Protein AF-A0A8H9MBQ2-F1 (afdb_monomer_lite)

Foldseek 3Di:
DQDPQDVPNGDLVLLLVLLLQLLVQLLVVDPDPVLNVLSVVCSVVSHDDLVPPDLVSSQSSLVSSLVSLVVLLVVLVPPPDHDSSSVSSNSVSVVSNVVSVVSNVPD

Secondary structure (DSSP, 8-state):
------TT---HHHHHHHHHHHHHHHHHT--SHHHHHHHHHHHHHT---GGGS-HHHHHHHHHHHHHHHHHHHHHHHH-SS--HHHHHHHHHHHHHHHHHHHHHS--

Radius of gyration: 14.06 Å; chains: 1; bounding box: 30×27×43 Å

Organism: NCBI:txid941986

pLDDT: mean 84.74, std 15.08, range [28.92, 96.44]

Structure (mmCIF, N/CA/C/O backbone):
data_AF-A0A8H9MBQ2-F1
#
_entry.id   AF-A0A8H9MBQ2-F1
#
loop_
_atom_site.group_PDB
_atom_site.id
_atom_site.type_symbol
_atom_site.label_atom_id
_atom_site.label_alt_id
_atom_site.label_comp_id
_atom_site.label_asym_id
_atom_site.label_entity_id
_atom_site.label_seq_id
_atom_site.pdbx_PDB_ins_code
_atom_site.Cartn_x
_atom_site.Cartn_y
_atom_site.Cartn_z
_atom_site.occupancy
_atom_site.B_iso_or_equiv
_atom_site.auth_seq_id
_atom_site.auth_comp_id
_atom_site.auth_asym_id
_atom_site.auth_atom_id
_atom_site.pdbx_PDB_model_num
ATOM 1 N N . MET A 1 1 ? 11.046 11.545 -26.148 1.00 31.86 1 MET A N 1
ATOM 2 C CA . MET A 1 1 ? 10.892 12.663 -25.197 1.00 31.86 1 MET A CA 1
ATOM 3 C C . MET A 1 1 ? 11.003 12.040 -23.819 1.00 31.86 1 MET A C 1
ATOM 5 O O . MET A 1 1 ? 10.091 11.315 -23.465 1.00 31.86 1 MET A O 1
ATOM 9 N N . ALA A 1 2 ? 12.154 12.168 -23.152 1.00 28.92 2 ALA A N 1
ATOM 10 C CA . ALA A 1 2 ? 12.384 11.554 -21.840 1.00 28.92 2 ALA A CA 1
ATOM 11 C C . ALA A 1 2 ? 11.695 12.409 -20.769 1.00 28.92 2 ALA A C 1
ATOM 13 O O . ALA A 1 2 ? 11.917 13.624 -20.728 1.00 28.92 2 ALA A O 1
ATOM 14 N N . VAL A 1 3 ? 10.821 11.809 -19.966 1.00 34.66 3 VAL A N 1
ATOM 15 C CA . VAL A 1 3 ? 10.084 12.498 -18.906 1.00 34.66 3 VAL A CA 1
ATOM 16 C C . VAL A 1 3 ? 10.849 12.273 -17.611 1.00 34.66 3 VAL A C 1
ATOM 18 O O . VAL A 1 3 ? 10.607 11.324 -16.876 1.00 34.66 3 VAL A O 1
ATOM 21 N N . VAL A 1 4 ? 11.776 13.183 -17.310 1.00 33.41 4 VAL A N 1
ATOM 22 C CA . VAL A 1 4 ? 12.485 13.179 -16.026 1.00 33.41 4 VAL A CA 1
ATOM 23 C C . VAL A 1 4 ? 11.461 13.345 -14.900 1.00 33.41 4 VAL A C 1
ATOM 25 O O . VAL A 1 4 ? 10.933 14.437 -14.682 1.00 33.41 4 VAL A O 1
ATOM 28 N N . VAL A 1 5 ? 11.164 12.257 -14.190 1.00 44.56 5 VAL A N 1
ATOM 29 C CA . VAL A 1 5 ? 10.316 12.284 -12.997 1.00 44.56 5 VAL A CA 1
ATOM 30 C C . VAL A 1 5 ? 11.117 12.921 -11.866 1.00 44.56 5 VAL A C 1
ATOM 32 O O . VAL A 1 5 ? 12.092 12.359 -11.372 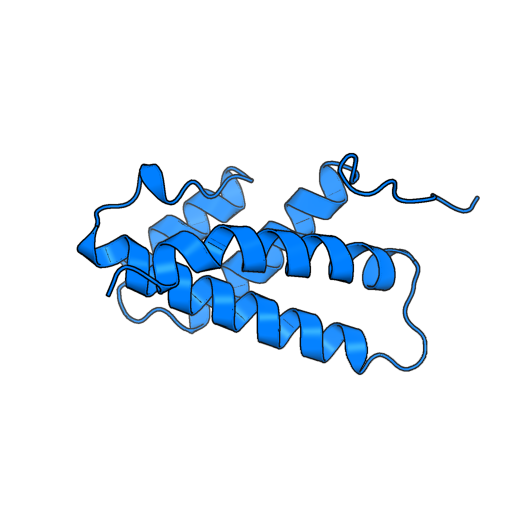1.00 44.56 5 VAL A O 1
ATOM 35 N N . VAL A 1 6 ? 10.721 14.135 -11.481 1.00 43.44 6 VAL A N 1
ATOM 36 C CA . VAL A 1 6 ? 11.308 14.852 -10.347 1.00 43.44 6 VAL A CA 1
ATOM 37 C C . VAL A 1 6 ? 10.761 14.235 -9.055 1.00 43.44 6 VAL A C 1
ATOM 39 O O . VAL A 1 6 ? 9.539 14.222 -8.876 1.00 43.44 6 VAL A O 1
ATOM 42 N N . PRO A 1 7 ? 11.620 13.753 -8.136 1.00 44.72 7 PRO A N 1
ATOM 43 C CA . PRO A 1 7 ? 11.174 13.229 -6.849 1.00 44.72 7 PRO A CA 1
ATOM 44 C C . PRO A 1 7 ? 10.331 14.269 -6.094 1.00 44.72 7 PRO A C 1
ATOM 46 O O . PRO A 1 7 ? 10.792 15.384 -5.852 1.00 44.72 7 PRO A O 1
ATOM 49 N N . GLY A 1 8 ? 9.097 13.918 -5.722 1.00 50.69 8 GLY A N 1
ATOM 50 C CA . GLY A 1 8 ? 8.140 14.815 -5.056 1.00 50.69 8 GLY A CA 1
ATOM 51 C C . GLY A 1 8 ? 7.209 15.611 -5.983 1.00 50.69 8 GLY A C 1
ATOM 52 O O . GLY A 1 8 ? 6.314 16.294 -5.489 1.00 50.69 8 GLY A O 1
ATOM 53 N N . HIS A 1 9 ? 7.378 15.504 -7.302 1.00 56.84 9 HIS A N 1
ATOM 54 C CA . HIS A 1 9 ? 6.458 16.024 -8.320 1.00 56.84 9 HIS A CA 1
ATOM 55 C C . HIS A 1 9 ? 6.105 14.922 -9.323 1.00 56.84 9 HIS A C 1
ATOM 57 O O . HIS A 1 9 ? 6.100 15.135 -10.538 1.00 56.84 9 HIS A O 1
ATOM 63 N N . GLU A 1 10 ? 5.832 13.715 -8.826 1.00 66.38 10 GLU A N 1
ATOM 64 C CA . GLU A 1 10 ? 5.443 12.625 -9.707 1.00 66.38 10 GLU A CA 1
ATOM 65 C C .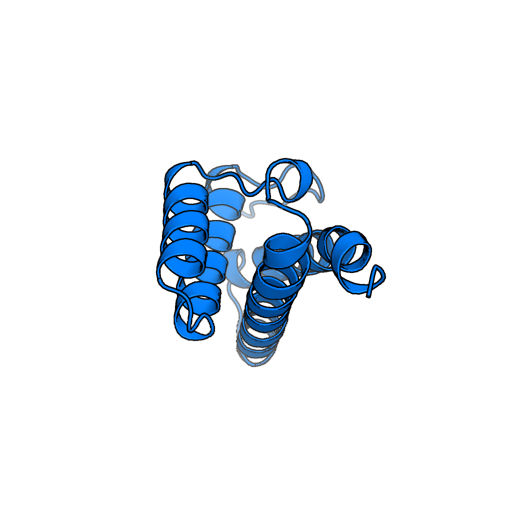 GLU A 1 10 ? 4.125 12.969 -10.415 1.00 66.38 10 GLU A C 1
ATOM 67 O O . GLU A 1 10 ? 3.213 13.524 -9.788 1.00 66.38 10 GLU A O 1
ATOM 72 N N . PRO A 1 11 ? 3.986 12.636 -11.714 1.00 76.50 11 PRO A N 1
ATOM 73 C CA . PRO A 1 11 ? 2.739 12.848 -12.428 1.00 76.50 11 PRO A CA 1
ATOM 74 C C . PRO A 1 11 ? 1.579 12.233 -11.645 1.00 76.50 11 PRO A C 1
ATOM 76 O O . PRO A 1 11 ? 1.646 11.072 -11.238 1.00 76.50 11 PRO A O 1
ATOM 79 N N . GLN A 1 12 ? 0.495 12.985 -11.450 1.00 77.19 12 GLN A N 1
ATOM 80 C CA . GLN A 1 12 ? -0.648 12.519 -10.658 1.00 77.19 12 GLN A CA 1
ATOM 81 C C . GLN A 1 12 ? -1.185 11.168 -11.165 1.00 77.19 12 GLN A C 1
ATOM 83 O O . GLN A 1 12 ? -1.549 10.310 -10.368 1.00 77.19 12 GLN A O 1
ATOM 88 N N . GLY A 1 13 ? -1.143 10.937 -12.482 1.00 82.94 13 GLY A N 1
ATOM 89 C CA . GLY A 1 13 ? -1.492 9.651 -13.091 1.00 82.94 13 GLY A CA 1
ATOM 90 C C . GLY A 1 13 ? -0.606 8.485 -12.636 1.00 82.94 13 GLY A C 1
ATOM 91 O O . GLY A 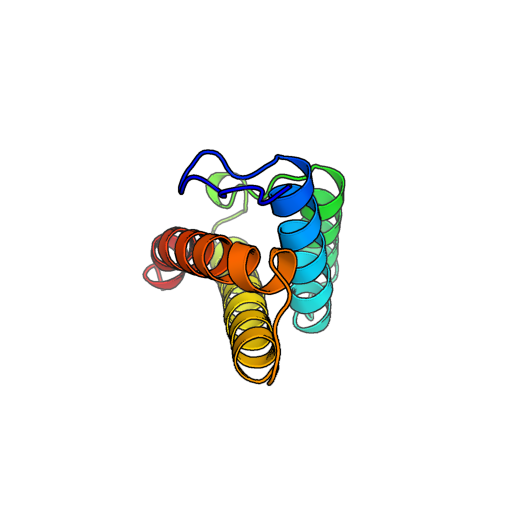1 13 ? -1.140 7.422 -12.328 1.00 82.94 13 GLY A O 1
ATOM 92 N N . LEU A 1 14 ? 0.712 8.693 -12.520 1.00 85.44 14 LEU A N 1
ATOM 93 C CA . LEU A 1 14 ? 1.654 7.685 -12.020 1.00 85.44 14 LEU A CA 1
ATOM 94 C C . LEU A 1 14 ? 1.313 7.315 -10.578 1.00 85.44 14 LEU A C 1
ATOM 96 O O . LEU A 1 14 ? 1.099 6.146 -10.275 1.00 85.44 14 LEU A O 1
ATOM 100 N N . ARG A 1 15 ? 1.188 8.320 -9.705 1.00 83.50 15 ARG A N 1
ATOM 101 C CA . ARG A 1 15 ? 0.821 8.116 -8.296 1.00 83.50 15 ARG A CA 1
ATOM 102 C C . ARG A 1 15 ? -0.504 7.376 -8.148 1.00 83.50 15 ARG A C 1
ATOM 104 O O . ARG A 1 15 ? -0.595 6.434 -7.367 1.00 83.50 15 ARG A O 1
ATOM 111 N N . ASN A 1 16 ? -1.515 7.790 -8.906 1.00 88.06 16 ASN A N 1
ATOM 112 C CA . ASN A 1 16 ? -2.845 7.197 -8.867 1.00 88.06 16 ASN A CA 1
ATOM 113 C C . ASN A 1 16 ? -2.831 5.736 -9.323 1.00 88.06 16 ASN A C 1
ATOM 115 O O . ASN A 1 16 ? -3.497 4.905 -8.712 1.00 88.06 16 ASN A O 1
ATOM 119 N N . GLN A 1 17 ? -2.081 5.417 -10.380 1.00 89.44 17 GLN A N 1
ATOM 120 C CA . GLN A 1 17 ? -1.955 4.049 -10.871 1.00 89.44 17 GLN A CA 1
ATOM 121 C C . GLN A 1 17 ? -1.185 3.168 -9.884 1.00 89.44 17 GLN A C 1
ATOM 123 O O . GLN A 1 17 ? -1.665 2.091 -9.543 1.00 89.44 17 GLN A O 1
ATOM 128 N N . THR A 1 18 ? -0.055 3.654 -9.364 1.00 91.06 18 THR A N 1
ATOM 129 C CA . THR A 1 18 ? 0.726 2.952 -8.339 1.00 91.06 18 THR A CA 1
ATOM 130 C C . THR A 1 18 ? -0.122 2.666 -7.100 1.00 91.06 18 THR A C 1
ATOM 132 O O . THR A 1 18 ? -0.123 1.544 -6.609 1.00 91.06 18 THR A O 1
ATOM 135 N N . LEU A 1 19 ? -0.907 3.643 -6.627 1.00 90.56 19 LEU A N 1
ATOM 136 C CA . LEU A 1 19 ? -1.810 3.445 -5.492 1.00 90.56 19 LEU A CA 1
ATOM 137 C C . LEU A 1 19 ? -2.885 2.391 -5.784 1.00 90.56 19 LEU A C 1
ATOM 139 O O . LEU A 1 19 ? -3.133 1.545 -4.933 1.00 90.56 19 LEU A O 1
ATOM 143 N N . ARG A 1 20 ? -3.495 2.402 -6.978 1.00 92.81 20 ARG A N 1
ATOM 144 C CA . ARG A 1 20 ? -4.477 1.374 -7.359 1.00 92.81 20 ARG A CA 1
ATOM 145 C C . ARG A 1 20 ? -3.879 -0.031 -7.314 1.00 92.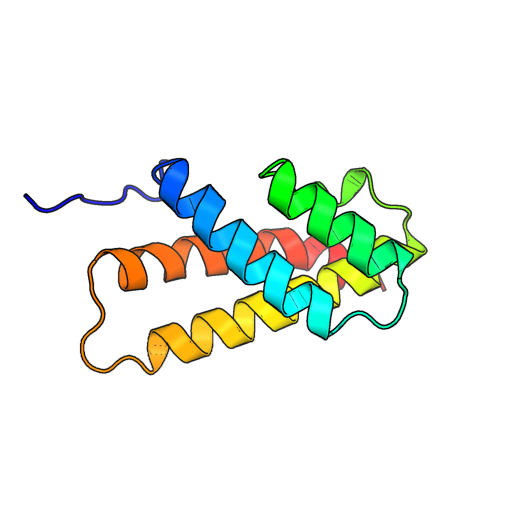81 20 ARG A C 1
ATOM 147 O O . ARG A 1 20 ? -4.528 -0.931 -6.792 1.00 92.81 20 ARG A O 1
ATOM 154 N N . GLU A 1 21 ? -2.667 -0.212 -7.840 1.00 94.06 21 GLU A N 1
ATOM 155 C CA . GLU A 1 21 ? -1.989 -1.515 -7.838 1.00 94.06 21 GLU A CA 1
ATOM 156 C C . GLU A 1 21 ? -1.657 -1.980 -6.415 1.00 94.06 21 GLU A C 1
ATOM 158 O O . GLU A 1 21 ? -1.953 -3.120 -6.065 1.00 94.06 21 GLU A O 1
ATOM 163 N N . ILE A 1 22 ? -1.143 -1.088 -5.562 1.00 95.00 22 ILE A N 1
ATOM 164 C CA . ILE A 1 22 ? -0.890 -1.398 -4.147 1.00 95.00 22 ILE A CA 1
ATOM 165 C C . ILE A 1 22 ? -2.189 -1.788 -3.435 1.00 95.00 22 ILE A C 1
ATOM 167 O O . ILE A 1 22 ? -2.228 -2.793 -2.732 1.00 95.00 22 ILE A O 1
ATOM 171 N N . CYS A 1 23 ? -3.258 -1.006 -3.606 1.00 94.56 23 CYS A N 1
ATOM 172 C CA . CYS A 1 23 ? -4.548 -1.269 -2.976 1.00 94.56 23 CYS A CA 1
ATOM 173 C C . CYS A 1 23 ? -5.154 -2.602 -3.435 1.00 94.56 23 CYS A C 1
ATOM 175 O O . CYS A 1 23 ? -5.708 -3.329 -2.615 1.00 94.56 23 CYS A O 1
ATOM 177 N N . ALA A 1 24 ? -5.041 -2.937 -4.724 1.00 95.56 24 ALA A N 1
ATOM 178 C CA . ALA A 1 24 ? -5.530 -4.205 -5.258 1.00 95.56 24 ALA A CA 1
ATOM 179 C C . ALA A 1 24 ? -4.820 -5.403 -4.612 1.00 95.56 24 ALA A C 1
ATOM 181 O O . ALA A 1 24 ? -5.489 -6.328 -4.165 1.00 95.56 24 ALA A O 1
ATOM 182 N N . ARG A 1 25 ? -3.492 -5.341 -4.480 1.00 96.12 25 ARG A N 1
ATOM 183 C CA . ARG A 1 25 ? -2.686 -6.387 -3.829 1.00 96.12 25 ARG A CA 1
ATOM 184 C C . ARG A 1 25 ? -2.963 -6.470 -2.329 1.00 96.12 25 ARG A C 1
ATOM 186 O O . ARG A 1 25 ? -3.276 -7.527 -1.801 1.00 96.12 25 ARG A O 1
ATOM 193 N N . ALA A 1 26 ? -2.959 -5.329 -1.638 1.00 95.31 26 ALA A N 1
ATOM 194 C CA . ALA A 1 26 ? -3.225 -5.271 -0.201 1.00 95.31 26 ALA A CA 1
ATOM 195 C C . ALA A 1 26 ? -4.613 -5.821 0.158 1.00 95.31 26 ALA A C 1
ATOM 197 O O . ALA A 1 26 ? -4.797 -6.399 1.225 1.00 95.31 26 ALA A O 1
ATOM 198 N N . ARG A 1 27 ? -5.599 -5.654 -0.728 1.00 95.31 27 ARG A N 1
ATOM 199 C CA . ARG A 1 27 ? -6.935 -6.229 -0.569 1.00 95.31 27 ARG A CA 1
ATOM 200 C C . ARG A 1 27 ? -6.912 -7.759 -0.544 1.00 95.31 27 ARG A C 1
ATOM 202 O O . ARG A 1 27 ? -7.699 -8.336 0.200 1.00 95.31 27 ARG A O 1
ATOM 209 N N . GLU A 1 28 ? -6.064 -8.408 -1.338 1.00 94.69 28 GLU A N 1
ATOM 210 C CA . GLU A 1 28 ? -5.969 -9.877 -1.383 1.00 94.69 28 GLU A CA 1
ATOM 211 C C . GLU A 1 28 ? -5.434 -10.458 -0.065 1.00 94.69 28 GLU A C 1
ATOM 213 O O . GLU A 1 28 ? -5.871 -11.525 0.361 1.00 94.69 28 GLU A O 1
ATOM 218 N N . GLU A 1 29 ? -4.610 -9.691 0.649 1.00 93.00 29 GLU A N 1
ATOM 219 C CA . GLU A 1 29 ? -4.039 -10.048 1.955 1.00 93.00 29 GLU A CA 1
ATOM 220 C C . GLU A 1 29 ? -4.983 -9.787 3.150 1.00 93.00 29 GLU A C 1
ATOM 222 O O . GLU A 1 29 ? -4.711 -10.182 4.288 1.00 93.00 29 GLU A O 1
ATOM 227 N N . LEU A 1 30 ? -6.111 -9.098 2.936 1.00 94.31 30 LEU A N 1
ATOM 228 C CA . LEU A 1 30 ? -7.023 -8.690 4.008 1.00 94.31 30 LEU A CA 1
ATOM 229 C C . LEU A 1 30 ? -8.188 -9.672 4.185 1.00 94.31 30 LEU A C 1
ATOM 231 O O . LEU A 1 30 ? -9.098 -9.769 3.362 1.00 94.31 30 LEU A O 1
ATOM 235 N N . ALA A 1 31 ? -8.230 -10.336 5.342 1.00 92.94 31 ALA A N 1
ATOM 236 C CA . ALA A 1 31 ? -9.317 -11.256 5.684 1.00 92.94 31 ALA A CA 1
ATOM 237 C C . ALA A 1 31 ? -10.651 -10.544 6.014 1.00 92.94 31 ALA A C 1
ATOM 239 O O . ALA A 1 31 ? -11.721 -11.029 5.639 1.00 92.94 31 ALA A O 1
ATOM 240 N N . ASP A 1 32 ? -10.611 -9.393 6.700 1.00 94.88 32 ASP A N 1
ATOM 241 C CA . ASP A 1 32 ? -11.816 -8.640 7.089 1.00 94.88 32 ASP A CA 1
ATOM 242 C C . ASP A 1 32 ? -12.379 -7.860 5.886 1.00 94.88 32 ASP A C 1
ATOM 244 O O . ASP A 1 32 ? -11.690 -7.053 5.262 1.00 94.88 32 ASP A O 1
ATOM 248 N N . GLU A 1 33 ? -13.656 -8.090 5.568 1.00 94.62 33 GLU A N 1
ATOM 249 C CA . GLU A 1 33 ? -14.353 -7.448 4.443 1.00 94.62 33 GLU A CA 1
ATOM 250 C C . GLU A 1 33 ? -14.387 -5.920 4.559 1.00 94.62 33 GLU A C 1
ATOM 252 O O . GLU A 1 33 ? -14.270 -5.209 3.566 1.00 94.62 33 GLU A O 1
ATOM 257 N N . ARG A 1 34 ? -14.509 -5.384 5.776 1.00 92.50 34 ARG A N 1
ATOM 258 C CA . ARG A 1 34 ? -14.506 -3.935 5.986 1.00 92.50 34 ARG A CA 1
ATOM 259 C C . ARG A 1 34 ? -13.124 -3.365 5.716 1.00 92.50 34 ARG A C 1
ATOM 261 O O . ARG A 1 34 ? -13.029 -2.227 5.259 1.00 92.50 34 ARG A O 1
ATOM 268 N N . ASP A 1 35 ? -12.060 -4.094 6.065 1.00 94.19 35 ASP A N 1
ATOM 269 C CA . ASP A 1 35 ? -10.681 -3.675 5.780 1.00 94.19 35 ASP A CA 1
ATOM 270 C C . ASP A 1 35 ? -10.453 -3.673 4.258 1.00 94.19 35 ASP A C 1
ATOM 272 O O . ASP A 1 35 ? -9.931 -2.691 3.732 1.00 94.19 35 ASP A O 1
ATOM 276 N N . ARG A 1 36 ? -10.955 -4.690 3.539 1.00 95.06 36 ARG A N 1
ATOM 277 C CA . ARG A 1 36 ? -10.962 -4.723 2.065 1.00 95.06 36 ARG A CA 1
ATOM 278 C C . ARG A 1 36 ? -11.709 -3.537 1.455 1.00 95.06 36 ARG A C 1
ATOM 280 O O . ARG A 1 36 ? -11.149 -2.852 0.603 1.00 95.06 36 ARG A O 1
ATOM 287 N N . TYR A 1 37 ? -12.917 -3.246 1.939 1.00 92.69 37 TYR A N 1
ATOM 288 C CA . TYR A 1 37 ? -13.716 -2.113 1.467 1.00 92.69 37 TYR A CA 1
ATOM 289 C C . TYR A 1 37 ? -12.992 -0.769 1.640 1.00 92.69 37 TYR A C 1
ATOM 291 O O . TYR A 1 37 ? -12.982 0.044 0.721 1.00 92.69 37 TYR A O 1
ATOM 299 N N . LEU A 1 38 ? -12.328 -0.538 2.780 1.00 91.88 38 LEU A N 1
ATOM 300 C CA . LEU A 1 38 ? -11.568 0.702 2.996 1.00 91.88 38 LEU A CA 1
ATOM 301 C C . LEU A 1 38 ? -10.431 0.878 1.982 1.00 91.88 38 LEU A C 1
ATOM 303 O O . LEU A 1 38 ? -10.170 1.989 1.523 1.00 91.88 38 LEU A O 1
ATOM 307 N N . VAL A 1 39 ? -9.737 -0.206 1.639 1.00 92.31 39 VAL A N 1
ATOM 308 C CA . VAL A 1 39 ? -8.634 -0.155 0.674 1.00 92.31 39 VAL A CA 1
ATOM 309 C C . VAL A 1 39 ? -9.155 0.028 -0.759 1.00 92.31 39 VAL A C 1
ATOM 311 O O . VAL A 1 39 ? -8.533 0.746 -1.545 1.00 92.31 39 VAL A O 1
ATOM 314 N N . GLU A 1 40 ? -10.315 -0.543 -1.097 1.00 91.62 40 GLU A N 1
ATOM 315 C CA . GLU A 1 40 ? -11.010 -0.278 -2.367 1.00 91.62 40 GLU A CA 1
ATOM 316 C C . GLU A 1 40 ? -11.472 1.181 -2.480 1.00 91.62 40 GLU A C 1
ATOM 318 O O . GLU A 1 40 ? -11.257 1.825 -3.509 1.00 91.62 40 GLU A O 1
ATOM 323 N N . GLU A 1 41 ? -12.054 1.732 -1.414 1.00 90.38 41 GLU A N 1
ATOM 324 C CA . GLU A 1 41 ? -12.465 3.135 -1.355 1.00 90.38 41 GLU A CA 1
ATOM 325 C C . GLU A 1 41 ? -11.259 4.066 -1.536 1.00 90.38 41 GLU A C 1
ATOM 327 O O . GLU A 1 41 ? -11.299 4.986 -2.355 1.00 90.38 41 GLU A O 1
ATOM 332 N N . ALA A 1 42 ? -10.147 3.782 -0.856 1.00 88.19 42 ALA A N 1
ATOM 333 C CA . ALA A 1 42 ? -8.907 4.537 -1.001 1.00 88.19 42 ALA A CA 1
ATOM 334 C C . ALA A 1 42 ? -8.344 4.499 -2.434 1.00 88.19 42 ALA A C 1
ATOM 336 O O . ALA A 1 42 ? -7.860 5.511 -2.953 1.00 88.19 42 ALA A O 1
ATOM 337 N N . SER A 1 43 ? -8.453 3.345 -3.098 1.00 88.44 43 SER A N 1
ATOM 338 C CA . SER A 1 43 ? -8.084 3.161 -4.505 1.00 88.44 43 SER A CA 1
ATOM 339 C C . SER A 1 43 ? -8.933 4.033 -5.438 1.00 88.44 43 SER A C 1
ATOM 341 O O . SER A 1 43 ? -8.395 4.708 -6.324 1.00 88.44 43 SER A O 1
ATOM 343 N N . ALA A 1 44 ? -10.251 4.075 -5.210 1.00 86.94 44 ALA A N 1
ATOM 344 C CA . ALA A 1 44 ? -11.192 4.892 -5.977 1.00 86.94 44 ALA A CA 1
ATOM 345 C C . ALA A 1 44 ? -10.993 6.400 -5.740 1.00 86.94 44 ALA A C 1
ATOM 347 O O . ALA A 1 44 ? -11.057 7.194 -6.678 1.00 86.94 44 ALA A O 1
ATOM 348 N N . MET A 1 45 ? -10.700 6.781 -4.496 1.00 86.88 45 MET A N 1
ATOM 349 C CA . MET A 1 45 ? -10.456 8.160 -4.062 1.00 86.88 45 MET A CA 1
ATOM 350 C C . MET A 1 45 ? -9.049 8.666 -4.392 1.00 86.88 45 MET A C 1
ATOM 352 O O . MET A 1 45 ? -8.765 9.851 -4.215 1.00 86.88 45 MET A O 1
ATOM 356 N N . HIS A 1 46 ? -8.151 7.788 -4.848 1.00 85.38 46 HIS A N 1
ATOM 357 C CA . HIS A 1 46 ? -6.737 8.100 -5.062 1.00 85.38 46 HIS A CA 1
ATOM 358 C C . HIS A 1 46 ? -6.022 8.654 -3.824 1.00 85.38 46 HIS A C 1
ATOM 360 O O . HIS A 1 46 ? -5.069 9.434 -3.925 1.00 85.38 46 HIS A O 1
ATOM 366 N N . SER A 1 47 ? -6.489 8.247 -2.647 1.00 85.31 47 SER A N 1
ATOM 367 C CA . SER A 1 47 ? -6.015 8.757 -1.372 1.00 85.31 47 SER A CA 1
ATOM 368 C C . SER A 1 47 ? -6.198 7.708 -0.289 1.00 85.31 47 SER A C 1
ATOM 370 O O . SER A 1 47 ? -7.280 7.151 -0.141 1.00 85.31 47 SER A O 1
ATOM 372 N N . LEU A 1 48 ? -5.142 7.474 0.487 1.00 82.12 48 LEU A N 1
ATOM 373 C CA . LEU A 1 48 ? -5.158 6.588 1.642 1.00 82.12 48 LEU A CA 1
ATOM 374 C C . LEU A 1 48 ? -4.577 7.347 2.837 1.00 82.12 48 LEU A C 1
ATOM 376 O O . LEU A 1 48 ? -3.363 7.531 2.923 1.00 82.12 48 LEU A O 1
ATOM 380 N N . ASP A 1 49 ? -5.447 7.807 3.738 1.00 85.19 49 ASP A N 1
ATOM 381 C CA . ASP A 1 49 ? -5.047 8.501 4.966 1.00 85.19 49 ASP A CA 1
ATOM 382 C C . ASP A 1 49 ? -5.294 7.613 6.188 1.00 85.19 49 ASP A C 1
ATOM 384 O O . ASP A 1 49 ? -6.419 7.426 6.654 1.00 85.19 49 ASP A O 1
ATOM 388 N N . PHE A 1 50 ? -4.207 7.079 6.735 1.00 84.94 50 PHE A N 1
ATOM 389 C CA . PHE A 1 50 ? -4.240 6.192 7.895 1.00 84.94 50 PHE A CA 1
ATOM 390 C C . PHE A 1 50 ? -4.621 6.896 9.196 1.00 84.94 50 PHE A C 1
ATOM 392 O O . PHE A 1 50 ? -4.967 6.224 10.170 1.00 84.94 50 PHE A O 1
ATOM 399 N N . ASN A 1 51 ? -4.589 8.229 9.249 1.00 83.31 51 ASN A N 1
ATOM 400 C CA . ASN A 1 51 ? -5.037 8.961 10.431 1.00 83.31 51 ASN A CA 1
ATOM 401 C C . ASN A 1 51 ? -6.557 8.887 10.601 1.00 83.31 51 ASN A C 1
ATOM 403 O O . ASN A 1 51 ? -7.037 8.922 11.733 1.00 83.31 51 ASN A O 1
ATOM 407 N N . LEU A 1 52 ? -7.290 8.719 9.496 1.00 83.69 52 LEU A N 1
ATOM 408 C CA . LEU A 1 52 ? -8.748 8.576 9.478 1.00 83.69 52 LEU A CA 1
ATOM 409 C C . LEU A 1 52 ? -9.215 7.148 9.798 1.00 83.69 52 LEU A C 1
ATOM 411 O O . LEU A 1 52 ? -10.402 6.920 10.019 1.00 83.69 52 LEU A O 1
ATOM 415 N N . ILE A 1 53 ? -8.291 6.185 9.839 1.00 87.62 53 ILE A N 1
ATOM 416 C CA . ILE A 1 53 ? -8.586 4.785 10.137 1.00 87.62 53 ILE A CA 1
ATOM 417 C C . ILE A 1 53 ? -8.550 4.560 11.652 1.00 87.62 53 ILE A C 1
ATOM 419 O O . ILE A 1 53 ? -7.638 5.006 12.354 1.00 87.62 53 ILE A O 1
ATOM 423 N N . GLU A 1 54 ? -9.529 3.808 12.157 1.00 88.19 54 GLU A N 1
ATOM 424 C CA . GLU A 1 54 ? -9.591 3.402 13.561 1.00 88.19 54 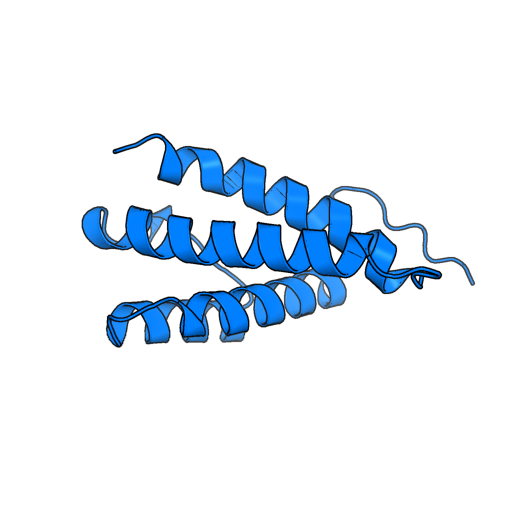GLU A CA 1
ATOM 425 C C . GLU A 1 54 ? -8.293 2.699 14.008 1.00 88.19 54 GLU A C 1
ATOM 427 O O . GLU A 1 54 ? -7.796 1.827 13.285 1.00 88.19 54 GLU A O 1
ATOM 432 N N . PRO A 1 55 ? -7.761 2.991 15.213 1.00 83.38 55 PRO A N 1
ATOM 433 C CA . PRO A 1 55 ? -6.449 2.506 15.647 1.00 83.38 55 PRO A CA 1
ATOM 434 C C . PRO A 1 55 ? -6.230 0.996 15.477 1.00 83.38 55 PRO A C 1
ATOM 436 O O . PRO A 1 55 ? -5.201 0.591 14.943 1.00 83.38 55 PRO A O 1
ATOM 439 N N . GLY A 1 56 ? -7.211 0.169 15.855 1.00 83.12 56 GLY A N 1
ATOM 440 C CA . GLY A 1 56 ? -7.096 -1.291 15.764 1.00 83.12 56 GLY A CA 1
ATOM 441 C C . GLY A 1 56 ? -7.093 -1.837 14.330 1.00 83.12 56 GLY A C 1
ATOM 442 O O . GLY A 1 56 ? -6.563 -2.917 14.088 1.00 83.12 56 GLY A O 1
ATOM 443 N N . ARG A 1 57 ? -7.667 -1.103 13.370 1.00 88.31 57 ARG A N 1
ATOM 444 C CA . ARG A 1 57 ? -7.682 -1.464 11.939 1.00 88.31 57 ARG A CA 1
ATOM 445 C C . ARG A 1 57 ? -6.451 -0.916 11.220 1.00 88.31 57 ARG A C 1
ATOM 447 O O . ARG A 1 57 ? -5.921 -1.558 10.317 1.00 88.31 57 ARG A O 1
ATOM 454 N N . ARG A 1 58 ? -5.962 0.239 11.677 1.00 90.50 58 ARG A N 1
ATOM 455 C CA . ARG A 1 58 ? -4.829 0.974 11.111 1.00 90.50 58 ARG A CA 1
ATOM 456 C C . ARG A 1 58 ? -3.587 0.106 10.954 1.00 90.50 58 ARG A C 1
ATOM 458 O O . ARG A 1 58 ? -3.050 0.043 9.857 1.00 90.50 58 ARG A O 1
ATOM 465 N N . ALA A 1 59 ? -3.167 -0.590 12.011 1.00 88.62 59 ALA A N 1
ATOM 466 C CA . ALA A 1 59 ? -1.965 -1.426 11.978 1.00 88.62 59 ALA A CA 1
ATOM 467 C C . ALA A 1 59 ? -2.103 -2.605 11.000 1.00 88.62 59 ALA A C 1
ATOM 469 O O . ALA A 1 59 ? -1.170 -2.914 10.262 1.00 88.62 59 ALA A O 1
ATOM 470 N N . ARG A 1 60 ? -3.285 -3.236 10.938 1.00 90.56 60 ARG A N 1
ATOM 471 C CA . ARG A 1 60 ? -3.546 -4.344 10.005 1.00 90.56 60 ARG A CA 1
ATOM 472 C C . ARG A 1 60 ? -3.507 -3.888 8.553 1.00 90.56 60 ARG A C 1
ATOM 474 O O . ARG A 1 60 ? -2.803 -4.492 7.752 1.00 90.56 60 ARG A O 1
ATOM 481 N N . ILE A 1 61 ? -4.211 -2.801 8.233 1.00 92.44 61 ILE A N 1
ATOM 482 C CA . ILE A 1 61 ? -4.223 -2.239 6.879 1.00 92.44 61 ILE A CA 1
ATOM 483 C C . ILE A 1 61 ? -2.823 -1.736 6.511 1.00 92.44 61 ILE A C 1
ATOM 485 O O . ILE A 1 61 ? -2.360 -1.996 5.408 1.00 92.44 61 ILE A O 1
ATOM 489 N N . ALA A 1 62 ? -2.106 -1.086 7.434 1.00 92.81 62 ALA A N 1
ATOM 490 C CA . ALA A 1 62 ? -0.751 -0.600 7.176 1.00 92.81 62 ALA A CA 1
ATOM 491 C C . ALA A 1 62 ? 0.202 -1.758 6.869 1.00 92.81 62 ALA A C 1
ATOM 493 O O . ALA A 1 62 ? 1.024 -1.644 5.964 1.00 92.81 62 ALA A O 1
ATOM 494 N N . ARG A 1 63 ? 0.061 -2.887 7.576 1.00 93.50 63 ARG A N 1
ATOM 495 C CA . ARG A 1 63 ? 0.848 -4.101 7.341 1.00 93.50 63 ARG A CA 1
ATOM 496 C C . ARG A 1 63 ? 0.543 -4.725 5.978 1.00 93.50 63 ARG A C 1
ATOM 498 O O . ARG A 1 63 ? 1.484 -5.027 5.254 1.00 93.50 63 ARG A O 1
ATOM 505 N N . ALA A 1 64 ? -0.732 -4.848 5.608 1.00 94.94 64 ALA A N 1
ATOM 506 C CA . ALA A 1 64 ? -1.129 -5.358 4.292 1.00 94.94 64 ALA A CA 1
ATOM 507 C C . ALA A 1 64 ? -0.616 -4.462 3.149 1.00 94.94 64 ALA A C 1
ATOM 509 O O . ALA A 1 64 ? -0.034 -4.944 2.183 1.00 94.94 64 ALA A O 1
ATOM 510 N N . VAL A 1 65 ? -0.760 -3.141 3.287 1.00 94.94 65 VAL A N 1
ATOM 511 C CA . VAL A 1 65 ? -0.289 -2.168 2.289 1.00 94.94 65 VAL A CA 1
ATOM 512 C C . VAL A 1 65 ? 1.239 -2.159 2.195 1.00 94.94 65 VAL A C 1
ATOM 514 O O . VAL A 1 65 ? 1.774 -2.106 1.093 1.00 94.94 65 VAL A O 1
ATOM 517 N N . ALA A 1 66 ? 1.956 -2.249 3.318 1.00 94.94 66 ALA A N 1
ATOM 518 C CA . ALA A 1 66 ? 3.414 -2.339 3.307 1.00 94.94 66 ALA A CA 1
ATOM 519 C C . ALA A 1 66 ? 3.905 -3.632 2.636 1.00 94.94 66 ALA A C 1
ATOM 521 O O . ALA A 1 66 ? 4.831 -3.571 1.833 1.00 94.94 66 ALA A O 1
ATOM 522 N N . GLY A 1 67 ? 3.254 -4.769 2.906 1.00 95.75 67 GLY A N 1
ATOM 523 C CA . GLY A 1 67 ? 3.539 -6.037 2.227 1.00 95.75 67 GLY A CA 1
ATOM 524 C C . GLY A 1 67 ? 3.358 -5.928 0.713 1.00 95.75 67 GLY A C 1
ATOM 525 O O . GLY A 1 67 ? 4.284 -6.225 -0.035 1.00 95.75 67 GLY A O 1
ATOM 526 N N . ALA A 1 68 ? 2.223 -5.379 0.273 1.00 96.44 68 ALA A N 1
ATOM 527 C CA . ALA A 1 68 ? 1.944 -5.135 -1.141 1.00 96.44 68 ALA A CA 1
ATOM 528 C C . ALA A 1 68 ? 2.970 -4.205 -1.812 1.00 96.44 68 ALA A C 1
ATOM 530 O O . ALA A 1 68 ? 3.308 -4.394 -2.979 1.00 96.44 68 ALA A O 1
ATOM 531 N N . ILE A 1 69 ? 3.470 -3.190 -1.098 1.00 95.50 69 ILE A N 1
ATOM 532 C CA . ILE A 1 69 ? 4.514 -2.293 -1.611 1.00 95.50 69 ILE A CA 1
ATOM 533 C C . ILE A 1 69 ? 5.839 -3.032 -1.782 1.00 95.50 69 ILE A C 1
ATOM 535 O O . ILE A 1 69 ? 6.491 -2.838 -2.805 1.00 95.50 69 ILE A O 1
ATOM 539 N N . GLU A 1 70 ? 6.255 -3.840 -0.806 1.00 95.38 70 GLU A N 1
ATOM 540 C CA . GLU A 1 70 ? 7.520 -4.582 -0.883 1.00 95.38 70 GLU A CA 1
ATOM 541 C C . GLU A 1 70 ? 7.485 -5.654 -1.971 1.00 95.38 70 GLU A C 1
ATOM 543 O O . GLU A 1 70 ? 8.431 -5.763 -2.751 1.00 95.38 70 GLU A O 1
ATOM 548 N N . GLU A 1 71 ? 6.385 -6.400 -2.071 1.00 95.44 71 GLU A N 1
ATOM 549 C CA . GLU A 1 71 ? 6.164 -7.361 -3.153 1.00 95.44 71 GLU A CA 1
ATOM 550 C C . GLU A 1 71 ? 6.220 -6.655 -4.509 1.00 95.44 71 GLU A C 1
ATOM 552 O O . GLU A 1 71 ? 7.015 -7.023 -5.374 1.00 95.44 71 GLU A O 1
ATOM 557 N N . TYR A 1 72 ? 5.468 -5.561 -4.662 1.00 95.06 72 TYR A N 1
ATOM 558 C CA . TYR A 1 72 ? 5.447 -4.826 -5.917 1.00 95.06 72 TYR A CA 1
ATOM 559 C C . TYR A 1 72 ? 6.811 -4.244 -6.273 1.00 95.06 72 TYR A C 1
ATOM 561 O O . TYR A 1 72 ? 7.267 -4.332 -7.410 1.00 95.06 72 TYR A O 1
ATOM 569 N N . ARG A 1 73 ? 7.514 -3.680 -5.293 1.00 94.19 73 ARG A N 1
ATOM 570 C CA . ARG A 1 73 ? 8.870 -3.181 -5.493 1.00 94.19 73 ARG A CA 1
ATOM 571 C C . ARG A 1 73 ? 9.819 -4.300 -5.919 1.00 94.19 73 ARG A C 1
ATOM 573 O O . ARG A 1 73 ? 10.648 -4.058 -6.790 1.00 94.19 73 ARG A O 1
ATOM 580 N N . SER A 1 74 ? 9.710 -5.479 -5.312 1.00 93.50 74 SER A N 1
ATOM 581 C CA . SER A 1 74 ? 10.552 -6.634 -5.632 1.00 93.50 74 SER A CA 1
ATOM 582 C C . SER A 1 74 ? 10.321 -7.092 -7.071 1.00 93.50 74 SER A C 1
ATOM 584 O O . SER A 1 74 ? 11.284 -7.200 -7.823 1.00 93.50 74 SER A O 1
ATOM 586 N N . GLU A 1 75 ? 9.063 -7.211 -7.501 1.00 94.06 75 GLU A N 1
ATOM 587 C CA . GLU A 1 75 ? 8.715 -7.519 -8.896 1.00 94.06 75 GLU A CA 1
ATOM 588 C C . GLU A 1 75 ? 9.311 -6.509 -9.884 1.00 94.06 75 GLU A C 1
ATOM 590 O O . GLU A 1 75 ? 9.889 -6.899 -10.895 1.00 94.06 75 GLU A O 1
ATOM 595 N N . LEU A 1 76 ? 9.214 -5.203 -9.597 1.00 91.69 76 LEU A N 1
ATOM 596 C CA . LEU A 1 76 ? 9.770 -4.171 -10.481 1.00 91.69 76 LEU A CA 1
ATOM 597 C C . LEU A 1 76 ? 11.303 -4.231 -10.569 1.00 91.69 76 LEU A C 1
ATOM 599 O O . LEU A 1 76 ? 11.864 -3.840 -11.591 1.00 91.69 76 LEU A O 1
ATOM 603 N N . LEU A 1 77 ? 11.982 -4.701 -9.518 1.00 90.81 77 LEU A N 1
ATOM 604 C CA . LEU A 1 77 ? 13.437 -4.880 -9.500 1.00 90.81 77 LEU A CA 1
ATOM 605 C C . LEU A 1 77 ? 13.896 -6.137 -10.253 1.00 90.81 77 LEU A C 1
ATOM 607 O O . LEU A 1 77 ? 15.049 -6.196 -10.674 1.00 90.81 77 LEU A O 1
ATOM 611 N N . GLU A 1 78 ? 13.016 -7.122 -10.437 1.00 94.50 78 GLU A N 1
ATOM 612 C CA . GLU A 1 78 ? 13.292 -8.339 -11.212 1.00 94.50 78 GLU A CA 1
ATOM 613 C C . GLU A 1 78 ? 13.126 -8.138 -12.728 1.00 94.50 78 GLU A C 1
ATOM 615 O O . GLU A 1 78 ? 13.559 -8.977 -13.524 1.00 94.50 78 GLU A O 1
ATOM 620 N N . VAL A 1 79 ? 12.537 -7.016 -13.157 1.00 92.75 79 VAL A N 1
ATOM 621 C CA . VAL A 1 79 ? 12.398 -6.678 -14.577 1.00 92.75 79 VAL A CA 1
ATOM 622 C C . VAL A 1 79 ? 13.780 -6.423 -15.185 1.00 92.75 79 VAL A C 1
ATOM 624 O O . VAL A 1 79 ? 14.453 -5.455 -14.841 1.00 92.75 79 VAL A O 1
ATOM 627 N N . ALA A 1 80 ? 14.196 -7.279 -16.124 1.00 90.50 80 ALA A N 1
ATOM 628 C CA . ALA A 1 80 ? 15.525 -7.220 -16.741 1.00 90.50 80 ALA A CA 1
ATOM 629 C C . ALA A 1 80 ? 15.776 -5.932 -17.552 1.00 90.50 80 ALA A C 1
ATOM 631 O O . ALA A 1 80 ? 16.886 -5.403 -17.546 1.00 90.50 80 ALA A O 1
ATOM 632 N N . GLU A 1 81 ? 14.747 -5.423 -18.234 1.00 91.06 81 GLU A N 1
ATOM 633 C CA . GLU A 1 81 ? 14.791 -4.181 -19.015 1.00 91.06 81 GLU A CA 1
ATOM 634 C C . GLU A 1 81 ? 13.572 -3.312 -18.665 1.00 91.06 81 GLU A C 1
ATOM 636 O O . GLU A 1 81 ? 12.563 -3.337 -19.376 1.00 91.06 81 GLU A O 1
ATOM 641 N N . PRO A 1 82 ? 13.608 -2.590 -17.530 1.00 88.06 82 PRO A N 1
ATOM 642 C CA . PRO A 1 82 ? 12.472 -1.802 -17.083 1.00 88.06 82 PRO A CA 1
ATOM 643 C C . PRO 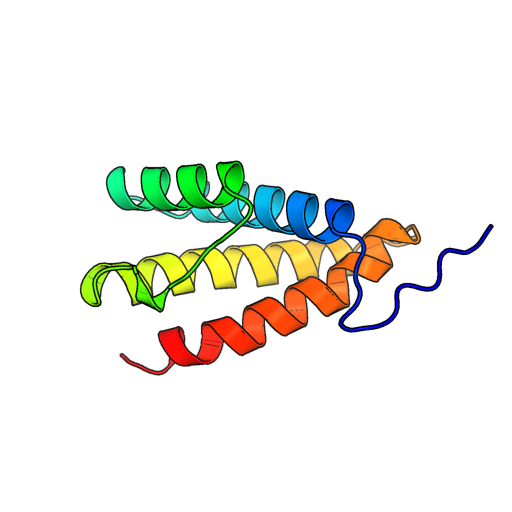A 1 82 ? 12.291 -0.566 -17.962 1.00 88.06 82 PRO A C 1
ATOM 645 O O . PRO A 1 82 ? 13.246 0.149 -18.278 1.00 88.06 82 PRO A O 1
ATOM 648 N N . ASP A 1 83 ? 11.043 -0.274 -18.315 1.00 87.69 83 ASP A N 1
ATOM 649 C CA . ASP A 1 83 ? 10.701 0.990 -18.956 1.00 87.69 83 ASP A CA 1
ATOM 650 C C . ASP A 1 83 ? 10.802 2.176 -17.969 1.00 87.69 83 ASP A C 1
ATOM 652 O O . ASP A 1 83 ? 11.000 2.033 -16.753 1.00 87.69 83 ASP A O 1
ATOM 656 N N . GLU A 1 84 ? 10.687 3.396 -18.501 1.00 85.00 84 GLU A N 1
ATOM 657 C CA . GLU A 1 84 ? 10.758 4.634 -17.708 1.00 85.00 84 GLU A CA 1
ATOM 658 C C . GLU A 1 84 ? 9.665 4.678 -16.630 1.00 85.00 84 GLU A C 1
ATOM 660 O O . GLU A 1 84 ? 9.896 5.159 -15.517 1.00 85.00 84 GLU A O 1
ATOM 665 N N . LEU A 1 85 ? 8.488 4.122 -16.933 1.00 83.25 85 LEU A N 1
ATOM 666 C CA . LEU A 1 85 ? 7.362 4.050 -16.011 1.00 83.25 85 LEU A CA 1
ATOM 667 C C . LEU A 1 85 ? 7.685 3.151 -14.813 1.00 83.25 85 LEU A C 1
ATOM 669 O O . LEU A 1 85 ? 7.539 3.587 -13.672 1.00 83.25 85 LEU A O 1
ATOM 673 N N . THR A 1 86 ? 8.165 1.935 -15.068 1.00 85.69 86 THR A N 1
ATOM 674 C CA . THR A 1 86 ? 8.596 0.954 -14.063 1.00 85.69 86 THR A CA 1
ATOM 675 C C . THR A 1 86 ? 9.649 1.552 -13.144 1.00 85.69 86 THR A C 1
ATOM 677 O O . THR A 1 86 ? 9.486 1.562 -11.922 1.00 85.69 86 THR A O 1
ATOM 680 N N . THR A 1 87 ? 10.680 2.158 -13.732 1.00 87.69 87 THR A N 1
ATOM 681 C CA . THR A 1 87 ? 11.758 2.806 -12.977 1.00 87.69 87 THR A CA 1
ATOM 682 C C . THR A 1 87 ? 11.223 3.935 -12.089 1.00 87.69 87 THR A C 1
ATOM 684 O O . THR A 1 87 ? 11.623 4.074 -10.933 1.00 87.69 87 THR A O 1
ATOM 687 N N . SER A 1 88 ? 10.259 4.711 -12.592 1.00 87.56 88 SER A N 1
ATOM 688 C CA . SER A 1 88 ? 9.667 5.844 -11.869 1.00 87.56 88 SER A CA 1
ATOM 689 C C . SER A 1 88 ? 8.760 5.438 -10.703 1.00 87.56 88 SER A C 1
ATOM 691 O O . SER A 1 88 ? 8.509 6.251 -9.813 1.00 87.56 88 SER A O 1
ATOM 693 N N . ARG A 1 89 ? 8.265 4.195 -10.663 1.00 88.56 89 ARG A N 1
ATOM 694 C CA . ARG A 1 89 ? 7.419 3.696 -9.562 1.00 88.56 89 ARG A CA 1
ATOM 695 C C . ARG A 1 89 ? 8.214 3.348 -8.310 1.00 88.56 89 ARG A C 1
ATOM 697 O O . ARG A 1 89 ? 7.714 3.553 -7.207 1.00 88.56 89 ARG A O 1
ATOM 704 N N . ILE A 1 90 ? 9.452 2.885 -8.461 1.00 88.38 90 ILE A N 1
ATOM 705 C CA . ILE A 1 90 ? 10.327 2.483 -7.349 1.00 88.38 90 ILE A CA 1
ATOM 706 C C . ILE A 1 90 ? 10.468 3.578 -6.268 1.00 88.38 90 ILE A C 1
ATOM 708 O O . ILE A 1 90 ? 10.236 3.275 -5.094 1.00 88.38 90 ILE A O 1
ATOM 712 N N . PRO A 1 91 ? 10.794 4.848 -6.589 1.00 86.38 91 PRO A N 1
ATOM 713 C CA . PRO A 1 91 ? 10.897 5.892 -5.566 1.00 86.38 91 PRO A CA 1
ATOM 714 C C . PRO A 1 91 ? 9.548 6.238 -4.915 1.00 86.38 91 PRO A C 1
ATOM 716 O O . PRO A 1 91 ? 9.516 6.570 -3.729 1.00 86.38 91 PRO A O 1
ATOM 719 N N . VAL A 1 92 ? 8.433 6.124 -5.647 1.00 87.12 92 VAL A N 1
ATOM 720 C CA . VAL A 1 92 ? 7.080 6.319 -5.091 1.00 87.12 92 VAL A CA 1
ATOM 721 C C . VAL A 1 92 ? 6.782 5.254 -4.040 1.00 87.12 92 VAL A C 1
ATOM 723 O O . VAL A 1 92 ? 6.332 5.580 -2.942 1.00 87.12 92 VAL A O 1
ATOM 726 N N . LEU A 1 93 ? 7.077 3.992 -4.363 1.00 90.94 93 LEU A N 1
ATOM 727 C CA . LEU A 1 93 ? 6.905 2.853 -3.464 1.00 90.94 93 LEU A CA 1
ATOM 728 C C . LEU A 1 93 ? 7.737 3.013 -2.190 1.00 90.94 93 LEU A C 1
ATOM 730 O O . LEU A 1 93 ? 7.198 2.893 -1.092 1.00 90.94 93 LEU A O 1
ATOM 734 N N . ALA A 1 94 ? 9.014 3.380 -2.319 1.00 89.00 94 ALA A N 1
ATOM 735 C CA . ALA A 1 94 ? 9.886 3.617 -1.170 1.00 89.00 94 ALA A CA 1
ATOM 736 C C . ALA A 1 94 ? 9.337 4.711 -0.235 1.00 89.00 94 ALA A C 1
ATOM 738 O O . ALA A 1 94 ? 9.268 4.520 0.977 1.00 89.00 94 ALA A O 1
ATOM 739 N N . ARG A 1 95 ? 8.868 5.834 -0.795 1.00 86.62 95 ARG A N 1
ATOM 740 C CA . ARG A 1 95 ? 8.326 6.946 -0.001 1.00 86.62 95 ARG A CA 1
ATOM 741 C C . ARG A 1 95 ? 7.037 6.581 0.733 1.00 86.62 95 ARG A C 1
ATOM 743 O O . ARG A 1 95 ? 6.826 7.022 1.862 1.00 86.62 95 ARG A O 1
ATOM 750 N N . LEU A 1 96 ? 6.170 5.793 0.097 1.00 86.00 96 LEU A N 1
ATOM 751 C CA . LEU A 1 96 ? 4.965 5.273 0.742 1.00 86.00 96 LEU A CA 1
ATOM 752 C C . LEU A 1 96 ? 5.323 4.333 1.893 1.00 86.00 96 LEU A C 1
ATOM 754 O O . LEU A 1 96 ? 4.723 4.432 2.960 1.00 86.00 96 LEU A O 1
ATOM 758 N N . LEU A 1 97 ? 6.329 3.478 1.714 1.00 89.69 97 LEU A N 1
ATOM 759 C CA . LEU A 1 97 ? 6.798 2.583 2.766 1.00 89.69 97 LEU A CA 1
ATOM 760 C C . LEU A 1 97 ? 7.332 3.354 3.987 1.00 89.69 97 LEU A C 1
ATOM 762 O O . LEU A 1 97 ? 6.987 3.036 5.127 1.00 89.69 97 LEU A O 1
ATOM 766 N N . ASP A 1 98 ? 8.112 4.412 3.750 1.00 89.50 98 ASP A N 1
ATOM 767 C CA . ASP A 1 98 ? 8.615 5.297 4.807 1.00 89.50 98 ASP A CA 1
ATOM 768 C C . ASP A 1 98 ? 7.476 5.982 5.572 1.00 89.50 98 ASP A C 1
ATOM 770 O O . ASP A 1 98 ? 7.517 6.075 6.800 1.00 89.50 98 ASP A O 1
ATOM 774 N N . TYR A 1 99 ? 6.428 6.415 4.866 1.00 86.44 99 TYR A N 1
ATOM 775 C CA . TYR A 1 99 ? 5.220 6.949 5.494 1.00 86.44 99 TYR A CA 1
ATOM 776 C C . TYR A 1 99 ? 4.507 5.889 6.344 1.00 86.44 99 TYR A C 1
ATOM 778 O O . TYR A 1 99 ? 4.113 6.179 7.469 1.00 86.44 99 TYR A O 1
ATOM 786 N N . LEU A 1 100 ? 4.383 4.650 5.862 1.00 88.12 100 LEU A N 1
ATOM 787 C CA . LEU A 1 100 ? 3.700 3.577 6.592 1.00 88.12 100 LEU A CA 1
ATOM 788 C C . LEU A 1 100 ? 4.436 3.132 7.855 1.00 88.12 100 LEU A C 1
ATOM 790 O O . LEU A 1 100 ? 3.783 2.719 8.816 1.00 88.12 100 LEU A O 1
ATOM 794 N N . ARG A 1 101 ? 5.772 3.248 7.904 1.00 87.81 101 ARG A N 1
ATOM 795 C CA . ARG A 1 101 ? 6.578 2.852 9.076 1.00 87.81 101 ARG A CA 1
ATOM 796 C C . ARG A 1 101 ? 6.088 3.461 10.387 1.00 87.81 101 ARG A C 1
ATOM 798 O O . ARG A 1 101 ? 6.206 2.806 11.424 1.00 87.81 101 ARG A O 1
ATOM 805 N N . ILE A 1 102 ? 5.520 4.667 10.358 1.00 88.44 102 ILE A N 1
ATOM 806 C CA . ILE A 1 102 ? 4.990 5.329 11.561 1.00 88.44 102 ILE A CA 1
ATOM 807 C C . ILE A 1 102 ? 3.806 4.556 12.164 1.00 88.44 102 ILE A C 1
ATOM 809 O O . ILE A 1 102 ? 3.666 4.482 13.382 1.00 88.44 102 ILE A O 1
ATOM 813 N N . PHE A 1 103 ? 2.998 3.911 11.322 1.00 85.06 103 PHE A N 1
ATOM 814 C CA . PHE A 1 103 ? 1.838 3.122 11.738 1.00 85.06 103 PHE A CA 1
ATOM 815 C C . PHE A 1 103 ? 2.185 1.660 12.033 1.00 85.06 103 PHE A C 1
ATOM 817 O O . PHE A 1 103 ? 1.419 0.986 12.713 1.00 85.06 103 PHE A O 1
ATOM 824 N N . LEU A 1 104 ? 3.338 1.182 11.555 1.00 83.25 104 LEU A N 1
ATOM 825 C CA . LEU A 1 104 ? 3.858 -0.162 11.834 1.00 83.25 104 LEU A CA 1
ATOM 826 C C . LEU A 1 104 ? 4.651 -0.244 13.144 1.00 83.25 104 LEU A C 1
ATOM 828 O O . LEU A 1 104 ? 4.788 -1.322 13.706 1.00 83.25 104 LEU A O 1
ATOM 832 N N . SER A 1 105 ? 5.181 0.885 13.619 1.00 74.31 105 SER A N 1
ATOM 833 C CA . SER A 1 105 ? 6.010 0.967 14.833 1.00 74.31 105 SER A CA 1
ATOM 834 C C . SER A 1 105 ? 5.193 1.241 16.106 1.00 74.31 105 SER A C 1
ATOM 836 O O . SER A 1 105 ? 5.775 1.486 17.157 1.00 74.31 105 SER A O 1
ATOM 838 N N . SER A 1 106 ? 3.861 1.268 15.996 1.00 59.12 106 SER A N 1
ATOM 839 C CA . SER A 1 106 ? 2.924 1.634 17.071 1.00 59.12 106 SER A CA 1
ATOM 840 C C . SER A 1 106 ? 2.238 0.423 17.738 1.00 59.12 106 SER A C 1
ATOM 842 O O . SER A 1 106 ? 1.226 0.623 18.408 1.00 59.12 106 SER A O 1
ATOM 844 N N . ASP A 1 107 ? 2.743 -0.800 17.526 1.00 52.38 107 ASP A N 1
ATOM 845 C CA . ASP A 1 107 ? 2.297 -2.032 18.214 1.00 52.38 107 ASP A CA 1
ATOM 846 C C . ASP A 1 107 ? 3.010 -2.206 19.571 1.00 52.38 107 ASP A C 1
ATOM 848 O O . ASP A 1 107 ? 4.258 -2.074 19.607 1.00 52.38 107 ASP A O 1
#

Sequence (107 aa):
MAVVVVPGHEPQGLRNQTLREICARAREELADERDRYLVEEASAMHSLDFNLIEPGRRARIARAVAGAIEEYRSELLEVAEPDELTTSRIPVLARLLDYLRIFLSSD